Protein AF-A0A1G6EM23-F1 (afdb_monomer_lite)

Organism: NCBI:txid617002

Foldseek 3Di:
DDPPDDPVRVVVVVVVVVVVVVCVVVVVCLVPVLVLVPQPDDDPVSNVVSVVSSVVVVVVVVVVVVVVVVVVVVVVCVVVVVVPPDPDPPDD

Sequence (92 aa):
PKKSDSPYQRRIARERFRRRAGIEPIIGHLKQDHRLSRNYLKGVLGDAINLFMAAAAFNFRKWIRKFEHFFALFTLWLFFGTTTRQPSMMIL

Structure (mmCIF, N/CA/C/O backbone):
data_AF-A0A1G6EM23-F1
#
_entry.id   AF-A0A1G6EM23-F1
#
loop_
_atom_site.group_PDB
_atom_site.id
_atom_site.type_symbol
_atom_site.label_atom_id
_atom_site.label_alt_id
_atom_site.label_comp_id
_atom_site.label_asym_id
_atom_site.label_entity_id
_atom_site.label_seq_id
_atom_site.pdbx_PDB_ins_code
_atom_site.Cartn_x
_atom_site.Cartn_y
_atom_site.Cartn_z
_atom_site.occupancy
_atom_site.B_iso_or_equiv
_atom_site.auth_seq_id
_at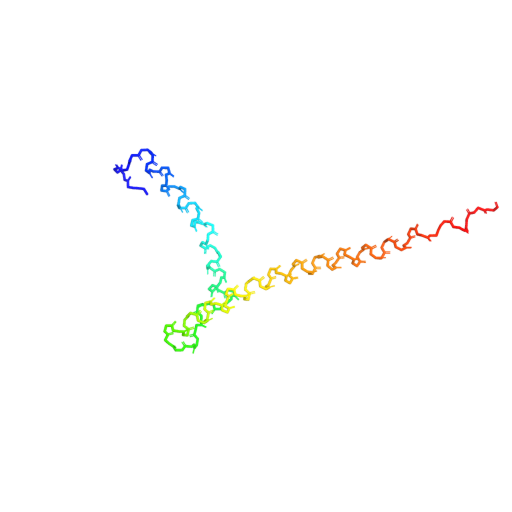om_site.auth_comp_id
_atom_site.auth_asym_id
_atom_site.auth_atom_id
_atom_site.pdbx_PDB_model_num
ATOM 1 N N . PRO A 1 1 ? -16.188 19.261 -1.693 1.00 82.12 1 PRO A N 1
ATOM 2 C CA . PRO A 1 1 ? -16.393 20.727 -1.660 1.00 82.12 1 PRO A CA 1
ATOM 3 C C . PRO A 1 1 ? -17.883 21.016 -1.517 1.00 82.12 1 PRO A C 1
ATOM 5 O O . PRO A 1 1 ? -18.677 20.478 -2.286 1.00 82.12 1 PRO A O 1
ATOM 8 N N . LYS A 1 2 ? -18.264 21.786 -0.503 1.00 88.44 2 LYS A N 1
ATOM 9 C CA . LYS A 1 2 ? -19.656 22.186 -0.317 1.00 88.44 2 LYS A CA 1
ATOM 10 C C . LYS A 1 2 ? -20.024 23.217 -1.381 1.00 88.44 2 LYS A C 1
ATOM 12 O O . LYS A 1 2 ? -19.171 23.951 -1.882 1.00 88.44 2 LYS A O 1
ATOM 17 N N . LYS A 1 3 ? -21.312 23.288 -1.721 1.00 85.88 3 LYS A N 1
ATOM 18 C CA . LYS A 1 3 ? -21.819 24.290 -2.672 1.00 85.88 3 LYS A CA 1
ATOM 19 C C . LYS A 1 3 ? -21.582 25.725 -2.171 1.00 85.88 3 LYS A C 1
ATOM 21 O O . LYS A 1 3 ? -21.402 26.614 -2.990 1.00 85.88 3 LYS A O 1
ATOM 26 N N . SER A 1 4 ? -21.476 25.932 -0.859 1.00 93.31 4 SER A N 1
ATOM 27 C CA . SER A 1 4 ? -21.173 27.222 -0.226 1.00 93.31 4 SER A CA 1
ATOM 28 C C . SER A 1 4 ? -19.680 27.588 -0.169 1.00 93.31 4 SER A C 1
ATOM 30 O O . SER A 1 4 ? -19.360 28.700 0.233 1.00 93.31 4 SER A O 1
ATOM 32 N N . ASP A 1 5 ? -18.758 26.685 -0.528 1.00 93.00 5 ASP A N 1
ATOM 33 C CA . ASP A 1 5 ? -17.314 26.942 -0.396 1.00 93.00 5 ASP A CA 1
ATOM 34 C C . ASP A 1 5 ? -16.839 28.009 -1.395 1.00 93.00 5 ASP A C 1
ATOM 36 O O . ASP A 1 5 ? -17.225 27.973 -2.572 1.00 93.00 5 ASP A O 1
ATOM 40 N N . SER A 1 6 ? -15.916 28.878 -0.968 1.00 95.69 6 SER A N 1
ATOM 41 C CA . SER A 1 6 ? -15.256 29.843 -1.854 1.00 95.69 6 SER A CA 1
ATOM 42 C C . SER A 1 6 ? -14.424 29.139 -2.942 1.00 95.69 6 SER A C 1
ATOM 44 O O . SER A 1 6 ? -13.986 27.994 -2.754 1.00 95.69 6 SER A O 1
ATOM 46 N N . PRO A 1 7 ? -14.132 29.791 -4.086 1.00 95.06 7 PRO A N 1
ATOM 47 C CA . PRO A 1 7 ? -13.315 29.193 -5.148 1.00 95.06 7 PRO A CA 1
ATOM 48 C C . PRO A 1 7 ? -11.960 28.663 -4.652 1.00 95.06 7 PRO A C 1
ATOM 50 O O . PRO A 1 7 ? -11.523 27.580 -5.057 1.00 95.06 7 PRO A O 1
ATOM 53 N N . TYR A 1 8 ? -11.331 29.385 -3.719 1.00 95.12 8 TYR A N 1
ATOM 54 C CA . TYR A 1 8 ? -10.085 28.977 -3.074 1.00 95.12 8 TYR A CA 1
ATOM 55 C C . TYR A 1 8 ? -10.258 27.698 -2.239 1.00 95.1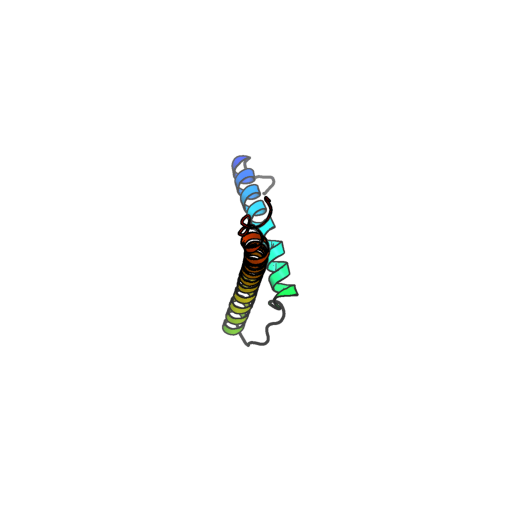2 8 TYR A C 1
ATOM 57 O O . TYR A 1 8 ? -9.539 26.719 -2.453 1.00 95.12 8 TYR A O 1
ATOM 65 N N . GLN A 1 9 ? -11.262 27.647 -1.358 1.00 96.50 9 GLN A N 1
ATOM 66 C CA . GLN A 1 9 ? -11.556 26.467 -0.532 1.00 96.50 9 GLN A CA 1
ATOM 67 C C . GLN A 1 9 ? -11.851 25.228 -1.390 1.00 96.50 9 GLN A C 1
ATOM 69 O O . GLN A 1 9 ? -11.358 24.131 -1.102 1.00 96.50 9 GLN A O 1
ATOM 74 N N . ARG A 1 10 ? -12.577 25.400 -2.504 1.00 95.06 10 ARG A N 1
ATOM 75 C CA . ARG A 1 10 ? -12.843 24.322 -3.470 1.00 95.06 10 ARG A CA 1
ATOM 76 C C . ARG A 1 10 ? -11.564 23.797 -4.114 1.00 95.06 10 ARG A C 1
ATOM 78 O O . ARG A 1 10 ? -11.447 22.587 -4.308 1.00 95.06 10 ARG A O 1
ATOM 85 N N . ARG A 1 11 ? -10.599 24.669 -4.434 1.00 95.50 11 ARG A N 1
ATOM 86 C CA . ARG A 1 11 ? -9.293 24.261 -4.981 1.00 95.50 11 ARG A CA 1
ATOM 87 C C . ARG A 1 11 ? -8.528 23.386 -3.988 1.00 95.50 11 ARG A C 1
ATOM 89 O O . ARG A 1 11 ? -8.132 22.285 -4.360 1.00 95.50 11 ARG A O 1
ATOM 96 N N . ILE A 1 12 ? -8.437 23.810 -2.727 1.00 96.06 12 ILE A N 1
ATOM 97 C CA . ILE A 1 12 ? -7.782 23.038 -1.658 1.00 96.06 12 ILE A CA 1
ATOM 98 C C . ILE A 1 12 ? -8.497 21.699 -1.411 1.00 96.06 12 ILE A C 1
ATOM 100 O O . ILE A 1 12 ? -7.860 20.669 -1.191 1.00 96.06 12 ILE A O 1
ATOM 104 N N . ALA A 1 13 ? -9.832 21.670 -1.459 1.00 95.69 13 ALA A N 1
ATOM 105 C CA . ALA A 1 13 ? -10.591 20.426 -1.333 1.00 95.69 13 ALA A CA 1
ATOM 106 C C . ALA A 1 13 ? -10.312 19.460 -2.497 1.00 95.69 13 ALA A C 1
ATOM 108 O O . ALA A 1 13 ? -10.052 18.282 -2.262 1.00 95.69 13 ALA A O 1
ATOM 109 N N . ARG A 1 14 ? -10.317 19.952 -3.744 1.00 94.56 14 ARG A N 1
ATOM 110 C CA . ARG A 1 14 ? -9.998 19.139 -4.931 1.00 94.56 14 ARG A CA 1
ATOM 111 C C . ARG A 1 14 ? -8.601 18.537 -4.855 1.00 94.56 14 ARG A C 1
ATOM 113 O O . ARG A 1 14 ? -8.435 17.363 -5.168 1.00 94.56 14 ARG A O 1
ATOM 120 N N . GLU A 1 15 ? -7.619 19.314 -4.411 1.00 95.56 15 GLU A N 1
ATOM 121 C CA . GLU A 1 15 ? -6.254 18.825 -4.235 1.00 95.56 15 GLU A CA 1
ATOM 122 C C . GLU A 1 15 ? -6.186 17.690 -3.203 1.00 95.56 15 GLU A C 1
ATOM 124 O O . GLU A 1 15 ? -5.612 16.635 -3.478 1.00 95.56 15 GLU A O 1
ATOM 129 N N . ARG A 1 16 ? -6.854 17.848 -2.052 1.00 94.88 16 ARG A N 1
ATOM 130 C CA . ARG A 1 16 ? -6.948 16.794 -1.030 1.00 94.88 16 ARG A CA 1
ATOM 131 C C . ARG A 1 16 ? -7.613 15.521 -1.557 1.00 94.88 16 ARG A C 1
ATOM 133 O O . ARG A 1 16 ? -7.105 14.430 -1.301 1.00 94.88 16 ARG A O 1
ATOM 140 N N . PHE A 1 17 ? -8.706 15.638 -2.312 1.00 95.38 17 PHE A N 1
ATOM 141 C CA . PHE A 1 17 ? -9.363 14.470 -2.908 1.00 95.38 17 PHE A CA 1
ATOM 142 C C . PHE A 1 17 ? -8.488 13.776 -3.944 1.00 95.38 17 PHE A C 1
ATOM 144 O O . PHE A 1 17 ? -8.430 12.553 -3.946 1.00 95.38 17 PHE A O 1
ATOM 151 N N . ARG A 1 18 ? -7.751 14.529 -4.768 1.00 95.31 18 ARG A N 1
ATOM 152 C CA . ARG A 1 18 ? -6.824 13.949 -5.747 1.00 95.31 18 ARG A CA 1
ATOM 153 C C . ARG A 1 18 ? -5.712 13.147 -5.071 1.00 95.31 18 ARG A C 1
ATOM 155 O O . ARG A 1 18 ? -5.413 12.045 -5.514 1.00 95.31 18 ARG A O 1
ATOM 162 N N . ARG A 1 19 ? -5.148 13.662 -3.971 1.00 94.69 19 ARG A N 1
ATOM 163 C CA . ARG A 1 19 ? -4.154 12.927 -3.170 1.00 94.69 19 ARG A CA 1
ATOM 164 C C . ARG A 1 19 ? -4.737 11.626 -2.607 1.00 94.69 19 ARG A C 1
ATOM 166 O O . ARG A 1 19 ? -4.094 10.590 -2.706 1.00 94.69 19 ARG A O 1
ATOM 173 N N . ARG A 1 20 ? -5.965 11.656 -2.071 1.00 94.50 20 ARG A N 1
ATOM 174 C CA . ARG A 1 20 ? -6.643 10.451 -1.553 1.00 94.50 20 ARG A CA 1
ATOM 175 C C . ARG A 1 20 ? -6.992 9.443 -2.644 1.00 94.50 20 ARG A C 1
ATOM 177 O O . ARG A 1 20 ? -6.785 8.255 -2.438 1.00 94.50 20 ARG A O 1
ATOM 184 N N . ALA A 1 21 ? -7.443 9.907 -3.807 1.00 95.81 21 ALA A N 1
ATOM 185 C CA . ALA A 1 21 ? -7.804 9.045 -4.929 1.00 95.81 21 ALA A CA 1
ATOM 186 C C . ALA A 1 21 ? -6.637 8.160 -5.404 1.00 95.81 21 ALA A C 1
ATOM 188 O O . ALA A 1 21 ? -6.876 7.056 -5.873 1.00 95.81 21 ALA A O 1
ATOM 189 N N . GLY A 1 22 ? -5.384 8.603 -5.242 1.00 93.50 22 GLY A N 1
ATOM 190 C CA . GLY A 1 22 ? -4.207 7.768 -5.518 1.00 93.50 22 GLY A CA 1
ATOM 191 C C . GLY A 1 22 ? -3.904 6.712 -4.444 1.00 93.50 22 GLY A C 1
ATOM 192 O O . GLY A 1 22 ? -3.207 5.741 -4.725 1.00 93.50 22 GLY A O 1
ATOM 193 N N . ILE A 1 23 ? -4.418 6.878 -3.222 1.00 94.00 23 ILE A N 1
ATOM 194 C CA . ILE A 1 23 ? -4.173 5.983 -2.079 1.00 94.00 23 ILE A CA 1
ATOM 195 C C . ILE A 1 23 ? -5.221 4.863 -2.019 1.00 94.00 23 ILE A C 1
ATOM 197 O O . ILE A 1 23 ? -4.874 3.731 -1.685 1.00 94.00 23 ILE A O 1
ATOM 201 N N . GLU A 1 24 ? -6.478 5.147 -2.375 1.00 95.25 24 GLU A N 1
ATOM 202 C CA . GLU A 1 24 ? -7.579 4.165 -2.346 1.00 95.25 24 GLU A CA 1
ATOM 203 C C . GLU A 1 24 ? -7.252 2.852 -3.093 1.00 95.25 24 GLU A C 1
ATOM 205 O O . GLU A 1 24 ? -7.459 1.783 -2.513 1.00 95.25 24 GLU A O 1
ATOM 210 N N . PRO A 1 25 ? -6.654 2.865 -4.306 1.00 94.81 25 PRO A N 1
ATOM 211 C CA . PRO A 1 25 ? -6.282 1.630 -4.998 1.00 94.81 25 PRO A CA 1
ATOM 212 C C . PRO A 1 25 ? -5.230 0.815 -4.238 1.00 94.81 25 PRO A C 1
ATOM 214 O O . PRO A 1 25 ? -5.298 -0.411 -4.206 1.00 94.81 25 PRO A O 1
ATOM 217 N N . ILE A 1 26 ? -4.274 1.482 -3.580 1.00 94.00 26 ILE A N 1
ATOM 218 C CA . ILE A 1 26 ? -3.237 0.812 -2.783 1.00 94.00 26 ILE A CA 1
ATOM 219 C C . ILE A 1 26 ? -3.871 0.139 -1.564 1.00 94.00 26 ILE A C 1
ATOM 221 O O . ILE A 1 26 ? -3.538 -1.002 -1.255 1.00 94.00 26 ILE A O 1
ATOM 225 N N . ILE A 1 27 ? -4.813 0.811 -0.894 1.00 94.31 27 ILE A N 1
ATOM 226 C CA . ILE A 1 27 ? -5.570 0.219 0.217 1.00 94.31 27 ILE A CA 1
ATOM 227 C C . ILE A 1 27 ? -6.390 -0.983 -0.274 1.00 94.31 27 ILE A C 1
ATOM 229 O O . ILE A 1 27 ? -6.433 -2.005 0.411 1.00 94.31 27 ILE A O 1
ATOM 233 N N . GLY A 1 28 ? -7.001 -0.890 -1.459 1.00 95.25 28 GLY A N 1
ATOM 234 C CA . GLY A 1 28 ? -7.699 -2.003 -2.109 1.00 95.25 28 GLY A CA 1
ATOM 235 C C . GLY A 1 28 ? -6.793 -3.220 -2.313 1.00 95.25 28 GLY A C 1
ATOM 236 O O . GLY A 1 28 ? -7.108 -4.305 -1.819 1.00 95.25 28 GLY A O 1
ATOM 237 N N . HIS A 1 29 ? -5.626 -3.020 -2.930 1.00 93.75 29 HIS A N 1
ATOM 238 C CA . HIS A 1 29 ? -4.616 -4.069 -3.106 1.00 93.75 29 HIS A CA 1
ATOM 239 C C . HIS A 1 29 ? -4.118 -4.637 -1.775 1.00 93.75 29 HIS A C 1
ATOM 241 O O . HIS A 1 29 ? -3.988 -5.848 -1.629 1.00 93.75 29 HIS A O 1
ATOM 247 N N . LEU A 1 30 ? -3.885 -3.802 -0.759 1.00 94.62 30 LEU A N 1
ATOM 248 C CA . LEU A 1 30 ? -3.491 -4.293 0.563 1.00 94.62 30 LEU A CA 1
ATOM 249 C C . LEU A 1 30 ? -4.568 -5.203 1.175 1.00 94.62 30 LEU A C 1
ATOM 251 O O . LEU A 1 30 ? -4.251 -6.260 1.725 1.00 94.62 30 LEU A O 1
ATOM 255 N N . LYS A 1 31 ? -5.846 -4.825 1.050 1.00 94.25 31 LYS A N 1
ATOM 256 C CA . LYS A 1 31 ? -6.991 -5.607 1.544 1.00 94.25 31 LYS A CA 1
ATOM 257 C C . LYS A 1 31 ? -7.159 -6.944 0.830 1.00 94.25 31 LYS A C 1
ATOM 259 O O . LYS A 1 31 ? -7.428 -7.933 1.516 1.00 94.25 31 LYS A O 1
ATOM 264 N N . GLN A 1 32 ? -7.029 -6.969 -0.494 1.00 93.06 32 GLN A N 1
ATOM 265 C CA . GLN A 1 32 ? -7.281 -8.154 -1.320 1.00 93.06 32 GLN A CA 1
ATOM 266 C C . GLN A 1 32 ? -6.030 -9.030 -1.481 1.00 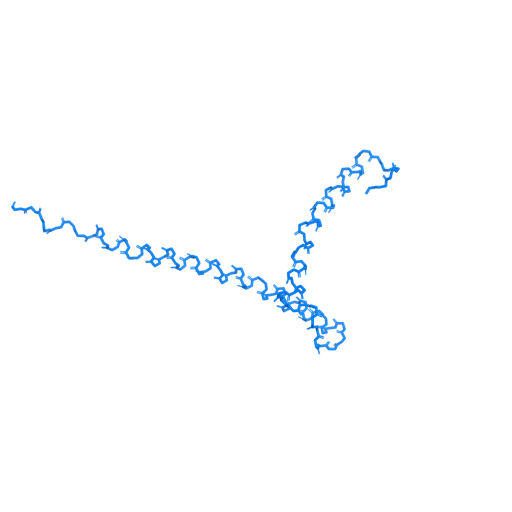93.06 32 GLN A C 1
ATOM 268 O O . GLN A 1 32 ? -6.053 -10.199 -1.101 1.00 93.06 32 GLN A O 1
ATOM 273 N N . ASP A 1 33 ? -4.923 -8.453 -1.951 1.00 92.00 33 ASP A N 1
ATOM 274 C CA . ASP A 1 33 ? -3.717 -9.187 -2.359 1.00 92.00 33 ASP A CA 1
ATOM 275 C C . ASP A 1 33 ? -2.779 -9.474 -1.181 1.00 92.00 33 ASP A C 1
ATOM 277 O O . ASP A 1 33 ? -2.121 -10.512 -1.133 1.00 92.00 33 ASP A O 1
ATOM 281 N N . HIS A 1 34 ? -2.739 -8.573 -0.195 1.00 92.31 34 HIS A N 1
ATOM 282 C CA . HIS A 1 34 ? -1.894 -8.711 0.998 1.00 92.31 34 HIS A CA 1
ATOM 283 C C . HIS A 1 34 ? -2.676 -9.111 2.252 1.00 92.31 34 HIS A C 1
ATOM 285 O O . HIS A 1 34 ? -2.173 -8.976 3.365 1.00 92.31 34 HIS A O 1
ATOM 291 N N . ARG A 1 35 ? -3.894 -9.645 2.073 1.00 90.00 35 ARG A N 1
ATOM 292 C CA . ARG A 1 35 ? -4.729 -10.254 3.126 1.00 90.00 35 ARG A CA 1
ATOM 293 C C . ARG A 1 35 ? -5.017 -9.338 4.322 1.00 90.00 35 ARG A C 1
ATOM 295 O O . ARG A 1 35 ? -5.438 -9.828 5.367 1.00 90.00 35 ARG A O 1
ATOM 302 N N . LEU A 1 36 ? -4.893 -8.017 4.171 1.00 93.38 36 LEU A N 1
ATOM 303 C CA . LEU A 1 36 ? -5.201 -7.070 5.248 1.00 93.38 36 LEU A CA 1
ATOM 304 C C . LEU A 1 36 ? -6.665 -7.187 5.719 1.00 93.38 36 LEU A C 1
ATOM 306 O O . LEU A 1 36 ? -6.960 -6.917 6.877 1.00 93.38 36 LEU A O 1
ATOM 310 N N . SER A 1 37 ? -7.577 -7.637 4.849 1.00 90.81 37 SER A N 1
ATOM 311 C CA . SER A 1 37 ? -8.987 -7.896 5.187 1.00 90.81 37 SER A CA 1
ATOM 312 C C . SER A 1 37 ? -9.227 -9.138 6.058 1.00 90.81 37 SER A C 1
ATOM 314 O O . SER A 1 37 ? -10.322 -9.298 6.589 1.00 90.81 37 SER A O 1
ATOM 316 N N . ARG A 1 38 ? -8.237 -10.027 6.204 1.00 89.25 38 ARG A N 1
ATOM 317 C CA . ARG A 1 38 ? -8.350 -11.296 6.934 1.00 89.25 38 ARG A CA 1
ATOM 318 C C . ARG A 1 38 ? -7.411 -11.277 8.137 1.00 89.25 38 ARG A C 1
ATOM 320 O O . ARG A 1 38 ? -6.342 -11.883 8.096 1.00 89.25 38 ARG A O 1
ATOM 327 N N . ASN A 1 39 ? -7.799 -10.553 9.186 1.00 90.81 39 ASN A N 1
ATOM 328 C CA . ASN A 1 39 ? -7.051 -10.547 10.438 1.00 90.81 39 ASN A CA 1
ATOM 329 C C . ASN A 1 39 ? -7.475 -11.718 11.339 1.00 90.81 39 ASN A C 1
ATOM 331 O O . ASN A 1 39 ? -8.648 -11.848 11.679 1.00 90.81 39 ASN A O 1
ATOM 335 N N . TYR A 1 40 ? -6.511 -12.550 11.734 1.00 91.44 40 TYR A N 1
ATOM 336 C CA . TYR A 1 40 ? -6.708 -13.662 12.673 1.00 91.44 40 TYR A CA 1
ATOM 337 C C . TYR A 1 40 ? -6.193 -13.345 14.088 1.00 91.44 40 TYR A C 1
ATOM 339 O O . TYR A 1 40 ? -6.348 -14.154 15.002 1.00 91.44 40 TYR A O 1
ATOM 347 N N . LEU A 1 41 ? -5.558 -12.184 14.274 1.00 92.69 41 LEU A N 1
ATOM 348 C CA . LEU A 1 41 ? -5.051 -11.709 15.557 1.00 92.69 41 LEU A CA 1
ATOM 349 C C . LEU A 1 41 ? -6.168 -11.010 16.339 1.00 92.69 41 LEU A C 1
ATOM 351 O O . LEU A 1 41 ? -7.042 -10.366 15.762 1.00 92.69 41 LEU A O 1
ATOM 355 N N . LYS A 1 42 ? -6.142 -11.129 17.669 1.00 93.81 42 LYS A N 1
ATOM 356 C CA . LYS A 1 42 ? -7.178 -10.560 18.539 1.00 93.81 42 LYS A CA 1
ATOM 357 C C . LYS A 1 42 ? -6.869 -9.113 18.928 1.00 93.81 42 LYS A C 1
ATOM 359 O O . LYS A 1 42 ? -5.749 -8.790 19.322 1.00 93.81 42 LYS A O 1
ATOM 364 N N . GLY A 1 43 ? -7.913 -8.286 18.915 1.00 95.62 43 GLY A N 1
ATOM 365 C CA . GLY A 1 43 ? -7.902 -6.920 19.437 1.00 95.62 43 GLY A CA 1
ATOM 366 C C . GLY A 1 43 ? -7.138 -5.909 18.578 1.00 95.62 43 GLY A C 1
ATOM 367 O O . GLY A 1 43 ? -6.512 -6.248 17.577 1.00 95.62 43 GLY A O 1
ATOM 368 N N . VAL A 1 44 ? -7.154 -4.652 19.031 1.00 95.56 44 VAL A N 1
ATOM 369 C CA . VAL A 1 44 ? -6.580 -3.492 18.319 1.00 95.56 44 VAL A CA 1
ATOM 370 C C . VAL A 1 44 ? -5.081 -3.654 18.050 1.00 95.56 44 VAL A C 1
ATOM 372 O O . VAL A 1 44 ? -4.588 -3.263 16.993 1.00 95.56 44 VAL A O 1
ATOM 375 N N . LEU A 1 45 ? -4.346 -4.266 18.984 1.00 96.12 45 LEU A N 1
ATOM 376 C CA . LEU A 1 45 ? -2.928 -4.566 18.788 1.00 96.12 45 LEU A CA 1
ATOM 377 C C . LEU A 1 45 ? -2.725 -5.558 17.633 1.00 96.12 45 LEU A C 1
ATOM 379 O O . LEU A 1 45 ? -1.840 -5.365 16.802 1.00 96.12 45 LEU A O 1
ATOM 383 N N . GLY A 1 46 ? -3.570 -6.588 17.552 1.00 95.56 46 GLY A N 1
ATOM 384 C CA . GLY A 1 46 ? -3.564 -7.546 16.453 1.00 95.56 46 GLY A CA 1
ATOM 385 C C . GLY A 1 46 ? -3.872 -6.894 15.106 1.00 95.56 46 GLY A C 1
ATOM 386 O O . GLY A 1 46 ? -3.184 -7.170 14.125 1.00 95.56 46 GLY A O 1
ATOM 387 N N . ASP A 1 47 ? -4.857 -5.993 15.060 1.00 94.44 47 ASP A N 1
ATOM 388 C CA . ASP A 1 47 ? -5.179 -5.206 13.859 1.00 94.44 47 ASP A CA 1
ATOM 389 C C . ASP A 1 47 ? -3.984 -4.375 13.383 1.00 94.44 47 ASP A C 1
ATOM 391 O O . ASP A 1 47 ? -3.655 -4.381 12.193 1.00 94.44 47 ASP A O 1
ATOM 395 N N . ALA A 1 48 ? -3.290 -3.710 14.312 1.00 95.56 48 ALA A N 1
ATOM 396 C CA . ALA A 1 48 ? -2.098 -2.932 14.001 1.00 95.56 48 ALA A CA 1
ATOM 397 C C . ALA A 1 48 ? -0.965 -3.816 13.454 1.00 95.56 48 ALA A C 1
ATOM 399 O O . ALA A 1 48 ? -0.368 -3.485 12.429 1.00 95.56 48 ALA A O 1
ATOM 400 N N . ILE A 1 49 ? -0.697 -4.966 14.083 1.00 96.06 49 ILE A N 1
ATOM 401 C CA . ILE A 1 49 ? 0.332 -5.909 13.621 1.00 96.06 49 ILE A CA 1
ATOM 402 C C . ILE A 1 49 ? 0.006 -6.422 12.214 1.00 96.06 49 ILE A C 1
ATOM 404 O O . ILE A 1 49 ? 0.872 -6.394 11.338 1.00 96.06 49 ILE A O 1
ATOM 408 N N . ASN A 1 50 ? -1.239 -6.839 11.960 1.00 95.69 50 ASN A N 1
ATOM 409 C CA . ASN A 1 50 ? -1.656 -7.310 10.638 1.00 95.69 50 ASN A CA 1
ATOM 410 C C . ASN A 1 50 ? -1.497 -6.214 9.569 1.00 95.69 50 ASN A C 1
ATOM 412 O O . ASN A 1 50 ? -1.012 -6.483 8.469 1.00 95.69 50 ASN A O 1
ATOM 416 N N . LEU A 1 51 ? -1.828 -4.962 9.911 1.00 95.12 51 LEU A N 1
ATOM 417 C CA . LEU A 1 51 ? -1.611 -3.802 9.046 1.00 95.12 51 LEU A CA 1
ATOM 418 C C . LEU A 1 51 ? -0.135 -3.593 8.701 1.00 95.12 51 LEU A C 1
ATOM 420 O O . LEU A 1 51 ? 0.197 -3.458 7.520 1.00 95.12 51 LEU A O 1
ATOM 424 N N . PHE A 1 52 ? 0.750 -3.590 9.700 1.00 95.62 52 PHE A N 1
ATOM 425 C CA . PHE A 1 52 ? 2.183 -3.410 9.471 1.00 95.62 52 PHE A CA 1
ATOM 426 C C . PHE A 1 52 ? 2.774 -4.539 8.627 1.00 95.62 52 PHE A C 1
ATOM 428 O O . PHE A 1 52 ? 3.529 -4.267 7.694 1.00 95.62 52 PHE A O 1
ATOM 435 N N . MET A 1 53 ? 2.386 -5.790 8.885 1.00 95.69 53 MET A N 1
ATOM 436 C CA . MET A 1 53 ? 2.866 -6.944 8.121 1.00 95.69 53 MET A CA 1
ATOM 437 C C . MET A 1 53 ? 2.382 -6.919 6.667 1.00 95.69 53 MET A C 1
ATOM 439 O O . MET A 1 53 ? 3.182 -7.134 5.754 1.00 95.69 53 MET A O 1
ATOM 443 N N . ALA A 1 54 ? 1.108 -6.595 6.420 1.00 95.69 54 ALA A N 1
ATOM 444 C CA . ALA A 1 54 ? 0.580 -6.448 5.063 1.00 95.69 54 ALA A CA 1
ATOM 445 C C . ALA A 1 54 ? 1.291 -5.316 4.298 1.00 95.69 54 ALA A C 1
ATOM 447 O O . ALA A 1 54 ? 1.677 -5.485 3.138 1.00 95.69 54 ALA A O 1
ATOM 448 N N . ALA A 1 55 ? 1.527 -4.177 4.960 1.00 95.25 55 ALA A N 1
ATOM 449 C CA . ALA A 1 55 ? 2.276 -3.063 4.386 1.00 95.25 55 ALA A CA 1
ATOM 450 C C . ALA A 1 55 ? 3.744 -3.432 4.102 1.00 95.25 55 ALA A C 1
ATOM 452 O O . ALA A 1 55 ? 4.273 -3.081 3.044 1.00 95.25 55 ALA A O 1
ATOM 453 N N . ALA A 1 56 ? 4.406 -4.163 5.002 1.00 96.00 56 ALA A N 1
ATOM 454 C CA . ALA A 1 56 ? 5.769 -4.648 4.799 1.00 96.00 56 ALA A CA 1
ATOM 455 C C . ALA A 1 56 ? 5.842 -5.597 3.593 1.00 96.00 56 ALA A C 1
ATOM 457 O O . ALA A 1 56 ? 6.656 -5.384 2.696 1.00 96.00 56 ALA A O 1
ATOM 458 N N . ALA A 1 57 ? 4.929 -6.569 3.502 1.00 95.50 57 ALA A N 1
ATOM 459 C CA . ALA A 1 57 ? 4.850 -7.502 2.379 1.00 95.50 57 ALA A CA 1
ATOM 460 C C . ALA A 1 57 ? 4.662 -6.785 1.028 1.00 95.50 57 ALA A C 1
ATOM 462 O O . ALA A 1 57 ? 5.311 -7.135 0.039 1.00 95.50 57 ALA A O 1
ATOM 463 N N . PHE A 1 58 ? 3.823 -5.746 0.981 1.00 95.00 58 PHE A N 1
ATOM 464 C CA . PHE A 1 58 ? 3.644 -4.914 -0.213 1.00 95.00 58 PHE A CA 1
ATOM 465 C C . PHE A 1 58 ? 4.933 -4.188 -0.624 1.00 95.00 58 PHE A C 1
ATOM 467 O O . PHE A 1 58 ? 5.280 -4.155 -1.809 1.00 95.00 58 PHE A O 1
ATOM 474 N N . ASN A 1 59 ? 5.679 -3.639 0.340 1.00 94.56 59 ASN A N 1
ATOM 475 C CA . ASN A 1 59 ? 6.957 -2.979 0.067 1.00 94.56 59 ASN A CA 1
ATOM 476 C C . ASN A 1 59 ? 8.036 -3.974 -0.380 1.00 94.56 59 ASN A C 1
ATOM 478 O O . ASN A 1 59 ? 8.697 -3.735 -1.393 1.00 94.56 59 ASN A O 1
ATOM 482 N N . PHE A 1 60 ? 8.161 -5.121 0.290 1.00 96.12 60 PHE A N 1
ATOM 483 C CA . PHE A 1 60 ? 9.109 -6.164 -0.099 1.00 96.12 60 PHE A CA 1
ATOM 484 C C . PHE A 1 60 ? 8.828 -6.698 -1.500 1.00 96.12 60 PHE A C 1
ATOM 486 O O . PHE A 1 60 ? 9.762 -6.854 -2.284 1.00 96.12 60 PHE A O 1
ATOM 493 N N . ARG A 1 61 ? 7.557 -6.872 -1.891 1.00 94.94 61 ARG A N 1
ATOM 494 C CA . ARG A 1 61 ? 7.227 -7.297 -3.259 1.00 94.94 61 ARG A CA 1
ATOM 495 C C . ARG A 1 61 ? 7.717 -6.301 -4.313 1.00 94.94 61 ARG A C 1
ATOM 497 O O . ARG A 1 61 ? 8.162 -6.719 -5.380 1.00 94.94 61 ARG A O 1
ATOM 504 N N . LYS A 1 62 ? 7.672 -4.994 -4.031 1.00 93.94 62 LYS A N 1
ATOM 505 C CA . LYS A 1 62 ? 8.234 -3.968 -4.929 1.00 93.94 62 LYS A CA 1
ATOM 506 C C . LYS A 1 62 ? 9.753 -4.058 -5.017 1.00 93.94 62 LYS A C 1
ATOM 508 O O . LYS A 1 62 ? 10.299 -3.890 -6.103 1.00 93.94 62 LYS A O 1
ATOM 513 N N . TRP A 1 63 ? 10.427 -4.291 -3.895 1.00 96.75 63 TRP A N 1
ATOM 514 C CA . TRP A 1 63 ? 11.884 -4.410 -3.862 1.00 96.75 63 TRP A CA 1
ATOM 515 C C . TRP A 1 63 ? 12.362 -5.654 -4.600 1.00 96.75 63 TRP A C 1
ATOM 517 O O . TRP A 1 63 ? 13.243 -5.534 -5.443 1.00 96.75 63 TRP A O 1
ATOM 527 N N . ILE A 1 64 ? 11.715 -6.800 -4.378 1.00 96.88 64 ILE A N 1
ATOM 528 C CA . ILE A 1 64 ? 12.004 -8.046 -5.097 1.00 96.88 64 ILE A CA 1
ATOM 529 C C . ILE A 1 64 ? 11.849 -7.834 -6.604 1.00 96.88 64 ILE A C 1
ATOM 531 O O . ILE A 1 64 ? 12.779 -8.112 -7.346 1.00 96.88 64 ILE A O 1
ATOM 535 N N . ARG A 1 65 ? 10.748 -7.222 -7.063 1.00 95.94 65 ARG A N 1
ATOM 536 C CA . ARG A 1 65 ? 10.558 -6.920 -8.494 1.00 95.94 65 ARG A CA 1
ATOM 537 C C . ARG A 1 65 ? 11.667 -6.038 -9.070 1.00 95.94 65 ARG A C 1
ATOM 539 O O . ARG A 1 65 ? 12.120 -6.278 -10.183 1.00 95.94 65 ARG A O 1
ATOM 546 N N . LYS A 1 66 ? 12.104 -5.007 -8.339 1.00 95.81 66 LYS A N 1
ATOM 547 C CA . LYS A 1 66 ? 13.221 -4.148 -8.774 1.00 95.81 66 LYS A CA 1
ATOM 548 C C . LYS A 1 66 ? 14.530 -4.927 -8.846 1.00 95.81 66 LYS A C 1
ATOM 550 O O . LYS A 1 66 ? 15.281 -4.757 -9.800 1.00 95.81 66 LYS A O 1
ATOM 555 N N . PHE A 1 67 ? 14.779 -5.773 -7.853 1.00 96.88 67 PHE A N 1
ATOM 556 C CA . PHE A 1 67 ? 15.954 -6.627 -7.805 1.00 96.88 67 PHE A CA 1
ATOM 557 C C . PHE A 1 67 ? 15.966 -7.635 -8.962 1.00 96.88 67 PHE A C 1
ATOM 559 O O . PHE A 1 67 ? 16.979 -7.755 -9.637 1.00 96.88 67 PHE A O 1
ATOM 566 N N . GLU A 1 68 ? 14.833 -8.273 -9.262 1.00 96.25 68 GLU A N 1
ATOM 567 C CA . GLU A 1 68 ? 14.667 -9.174 -10.412 1.00 96.25 68 GLU A CA 1
ATOM 568 C C . GLU A 1 68 ? 14.995 -8.470 -11.737 1.00 96.25 68 GLU A C 1
ATOM 570 O O . GLU A 1 68 ? 15.757 -9.001 -12.541 1.00 96.25 68 GLU A O 1
ATOM 575 N N . HIS A 1 69 ? 14.486 -7.250 -11.953 1.00 95.06 69 HIS A N 1
ATOM 576 C CA . HIS A 1 69 ? 14.790 -6.474 -13.164 1.00 95.06 69 HIS A CA 1
ATOM 577 C C . HIS A 1 69 ? 16.273 -6.108 -13.250 1.00 95.06 69 HIS A C 1
ATOM 579 O O . HIS A 1 69 ? 16.883 -6.240 -14.309 1.00 95.06 69 HIS A O 1
ATOM 585 N N . PHE A 1 70 ? 16.862 -5.660 -12.140 1.00 95.62 70 PHE A N 1
ATOM 586 C CA . PHE A 1 70 ? 18.286 -5.350 -12.086 1.00 95.62 70 PHE A CA 1
ATOM 587 C C . PHE A 1 70 ? 19.136 -6.586 -12.402 1.00 95.62 70 PHE A C 1
ATOM 589 O O . PHE A 1 70 ? 20.039 -6.512 -13.230 1.00 95.62 70 PHE A O 1
ATOM 596 N N . PHE A 1 71 ? 18.812 -7.731 -11.800 1.00 96.44 71 PHE A N 1
ATOM 597 C CA . PHE A 1 71 ? 19.520 -8.986 -12.023 1.00 96.44 71 PHE A CA 1
ATOM 598 C C . PHE A 1 71 ? 19.388 -9.477 -13.473 1.00 96.44 71 PHE A C 1
ATOM 600 O O . PHE A 1 71 ? 20.375 -9.904 -14.071 1.00 96.44 71 PHE A O 1
ATOM 607 N N . ALA A 1 72 ? 18.205 -9.355 -14.082 1.00 95.38 72 ALA A N 1
ATOM 608 C CA . ALA A 1 72 ? 17.994 -9.687 -15.492 1.00 95.38 72 ALA A CA 1
ATOM 609 C C . ALA A 1 72 ? 18.851 -8.814 -16.429 1.00 95.38 72 ALA A C 1
ATOM 611 O O . ALA A 1 72 ? 19.499 -9.325 -17.338 1.00 95.38 72 ALA A O 1
ATOM 612 N N . LEU A 1 73 ? 18.921 -7.503 -16.183 1.00 94.44 73 LEU A N 1
ATOM 613 C CA . LEU A 1 73 ? 19.774 -6.601 -16.965 1.00 94.44 73 LEU A CA 1
ATOM 614 C C . LEU A 1 73 ? 21.265 -6.869 -16.734 1.00 94.44 73 LEU A C 1
ATOM 616 O O . LEU A 1 73 ? 22.054 -6.826 -17.673 1.00 94.44 73 LEU A O 1
ATOM 620 N N . PHE A 1 74 ? 21.649 -7.170 -15.495 1.00 94.81 74 PHE A N 1
ATOM 621 C CA . PHE A 1 74 ? 23.025 -7.494 -15.140 1.00 94.81 74 PHE A CA 1
ATOM 622 C C . PHE A 1 74 ? 23.500 -8.784 -15.822 1.00 94.81 74 PHE A C 1
ATOM 624 O O . PHE A 1 74 ? 24.577 -8.812 -16.410 1.00 94.81 74 PHE A O 1
ATOM 631 N N . THR A 1 75 ? 22.682 -9.837 -15.804 1.00 94.62 75 THR A N 1
ATOM 632 C CA . THR A 1 75 ? 22.988 -11.107 -16.485 1.00 94.62 75 THR A CA 1
ATOM 633 C C . THR A 1 75 ? 23.048 -10.947 -18.003 1.00 94.62 75 THR A C 1
ATOM 635 O O . THR A 1 75 ? 23.978 -11.456 -18.628 1.00 94.62 75 THR A O 1
ATOM 638 N N . LEU A 1 76 ? 22.132 -10.171 -18.592 1.00 93.62 76 LEU A N 1
ATOM 639 C CA . LEU A 1 76 ? 22.173 -9.797 -20.007 1.00 93.62 76 LEU A CA 1
ATOM 640 C C . LEU A 1 76 ? 23.485 -9.079 -20.357 1.00 93.62 76 LEU A C 1
ATOM 642 O O . LEU A 1 76 ? 24.159 -9.432 -21.324 1.00 93.62 76 LEU A O 1
ATOM 646 N N . TRP A 1 77 ? 23.873 -8.096 -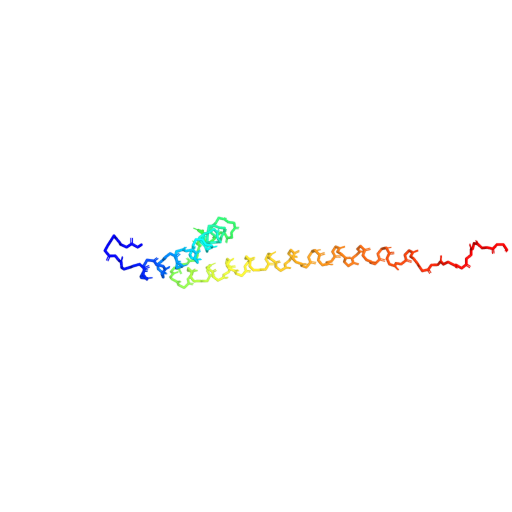19.543 1.00 93.06 77 TRP A N 1
ATOM 647 C CA . TRP A 1 77 ? 25.120 -7.360 -19.718 1.00 93.06 77 TRP A CA 1
ATOM 648 C C . TRP A 1 77 ? 26.351 -8.265 -19.609 1.00 93.06 77 TRP A C 1
ATOM 650 O O . TRP A 1 77 ? 27.254 -8.140 -20.429 1.00 93.06 77 TRP A O 1
ATOM 660 N N . LEU A 1 78 ? 26.386 -9.209 -18.663 1.00 92.50 78 LEU A N 1
ATOM 661 C CA . LEU A 1 78 ? 27.487 -10.174 -18.556 1.00 92.50 78 LEU A CA 1
ATOM 662 C C . LEU A 1 78 ? 27.600 -11.067 -19.800 1.00 92.50 78 LEU A C 1
ATOM 664 O O . LEU A 1 78 ? 28.704 -11.309 -20.292 1.00 92.50 78 LEU A O 1
ATOM 668 N N . PHE A 1 79 ? 26.470 -11.537 -20.327 1.00 91.69 79 PHE A N 1
ATOM 669 C CA . PHE A 1 79 ? 26.436 -12.419 -21.493 1.00 91.69 79 PHE A CA 1
ATOM 670 C C . PHE A 1 79 ? 26.894 -11.707 -22.779 1.00 91.69 79 PHE A C 1
ATOM 672 O O . PHE A 1 79 ? 27.732 -12.217 -23.522 1.00 91.69 79 PHE A O 1
ATOM 679 N N . PHE A 1 80 ? 26.409 -10.487 -23.024 1.00 87.94 80 PHE A N 1
ATOM 680 C CA . PHE A 1 80 ? 26.761 -9.722 -24.228 1.00 87.94 80 PHE A CA 1
ATOM 681 C C . PHE A 1 80 ? 28.066 -8.919 -24.099 1.00 87.94 80 PHE A C 1
ATOM 683 O O . PHE A 1 80 ? 28.759 -8.709 -25.092 1.00 87.94 80 PHE A O 1
ATOM 690 N N . GLY A 1 81 ? 28.446 -8.496 -22.892 1.00 70.94 81 GLY A N 1
ATOM 691 C CA . GLY A 1 81 ? 29.673 -7.735 -22.629 1.00 70.94 81 GLY A CA 1
ATOM 692 C C . GLY A 1 81 ? 30.960 -8.566 -22.681 1.00 70.94 81 GLY A C 1
ATOM 693 O O . GLY A 1 81 ? 32.045 -8.006 -22.822 1.00 70.94 81 GLY A O 1
ATOM 694 N N . THR A 1 82 ? 30.861 -9.895 -22.590 1.00 63.34 82 THR A N 1
ATOM 695 C CA . THR A 1 82 ? 31.996 -10.824 -22.757 1.00 63.34 82 THR A CA 1
ATOM 696 C C . THR A 1 82 ? 32.220 -11.227 -24.219 1.00 63.34 82 THR A C 1
ATOM 698 O O . THR A 1 82 ? 33.357 -11.465 -24.617 1.00 63.34 82 THR A O 1
ATOM 701 N N . THR A 1 83 ? 31.166 -11.214 -25.041 1.00 60.00 83 THR A N 1
ATOM 702 C CA . THR A 1 83 ? 31.206 -11.573 -26.472 1.00 60.00 83 THR A CA 1
ATOM 703 C C . THR A 1 83 ? 32.003 -10.570 -27.323 1.00 60.00 83 THR A C 1
ATOM 705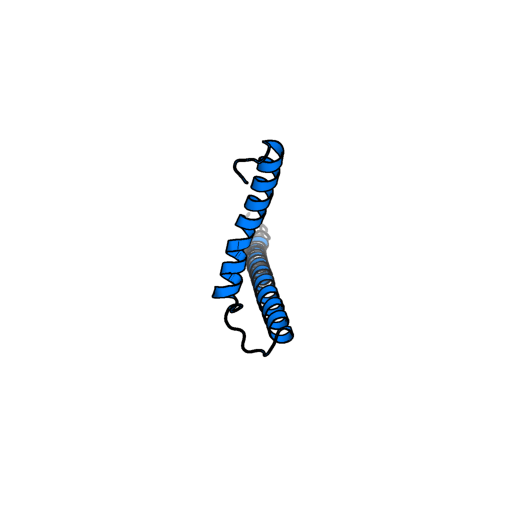 O O . THR A 1 83 ? 32.557 -10.933 -28.355 1.00 60.00 83 THR A O 1
ATOM 708 N N . THR A 1 84 ? 32.139 -9.313 -26.892 1.00 57.69 84 THR A N 1
ATOM 709 C CA . THR A 1 84 ? 32.840 -8.258 -27.651 1.00 57.69 84 THR A CA 1
ATOM 710 C C . THR A 1 84 ? 34.343 -8.143 -27.349 1.00 57.69 84 THR A C 1
ATOM 712 O O . THR A 1 84 ? 34.995 -7.222 -27.839 1.00 57.69 84 THR A O 1
ATOM 715 N N . ARG A 1 85 ? 34.931 -9.069 -26.571 1.00 56.97 85 ARG A N 1
ATOM 716 C CA . ARG A 1 85 ? 36.351 -9.037 -26.162 1.00 56.97 85 ARG A CA 1
ATOM 717 C C . ARG A 1 85 ? 37.247 -10.114 -26.792 1.00 56.97 85 ARG A C 1
ATOM 719 O O . ARG A 1 85 ? 38.164 -10.586 -26.133 1.00 56.97 85 ARG A O 1
ATOM 726 N N . GLN A 1 86 ? 37.059 -10.454 -28.068 1.00 59.12 86 GLN A N 1
ATOM 727 C CA . GLN A 1 86 ? 38.154 -10.989 -28.898 1.00 59.12 86 GLN A CA 1
ATOM 728 C C . GLN A 1 86 ? 38.021 -10.558 -30.368 1.00 59.12 86 GLN A C 1
ATOM 730 O O . GLN A 1 86 ? 37.283 -11.183 -31.125 1.00 59.12 86 GLN A O 1
ATOM 735 N N . PRO A 1 87 ? 38.786 -9.544 -30.809 1.00 56.97 87 PRO A N 1
ATOM 736 C CA . PRO A 1 87 ? 39.120 -9.343 -32.212 1.00 56.97 87 PRO A CA 1
ATOM 737 C C . PRO A 1 87 ? 40.624 -9.596 -32.433 1.00 56.97 87 PRO A C 1
ATOM 739 O O . PRO A 1 87 ? 41.343 -8.696 -32.852 1.00 56.97 87 PRO A O 1
ATOM 742 N N . SER A 1 88 ? 41.144 -10.785 -32.095 1.00 62.56 88 SER A N 1
ATOM 743 C CA . SER A 1 88 ? 42.590 -11.074 -32.221 1.00 62.56 88 SER A CA 1
ATOM 744 C C . SER A 1 88 ? 42.932 -12.344 -33.004 1.00 62.56 88 SER A C 1
ATOM 746 O O . SER A 1 88 ? 43.989 -12.923 -32.779 1.00 62.56 88 SER A O 1
ATOM 748 N N . MET A 1 89 ? 42.061 -12.796 -33.910 1.00 55.97 89 MET A N 1
ATOM 749 C CA . MET A 1 89 ? 42.390 -13.882 -34.845 1.00 55.97 89 MET A CA 1
ATOM 750 C C . MET A 1 89 ? 41.438 -13.882 -36.052 1.00 55.97 89 MET A C 1
ATOM 752 O O . MET A 1 89 ? 40.607 -14.770 -36.199 1.00 55.97 89 MET A O 1
ATOM 756 N N . MET A 1 90 ? 41.490 -12.848 -36.900 1.00 59.03 90 MET A N 1
ATOM 757 C CA . MET A 1 90 ? 40.827 -12.915 -38.215 1.00 59.03 90 MET A CA 1
ATOM 758 C C . MET A 1 90 ? 41.369 -11.912 -39.244 1.00 59.03 90 MET A C 1
ATOM 760 O O . ME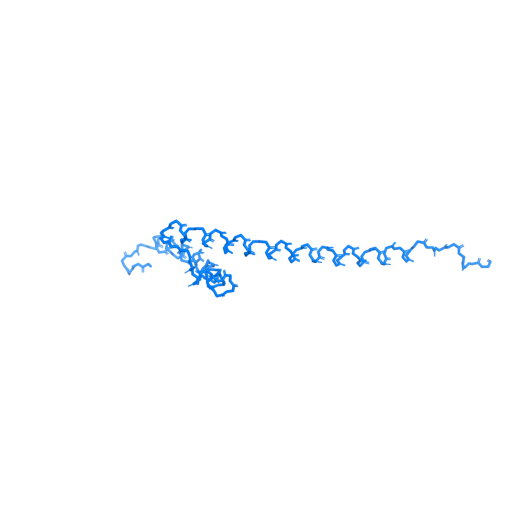T A 1 90 ? 40.598 -11.317 -39.987 1.00 59.03 90 MET A O 1
ATOM 764 N N . ILE A 1 91 ? 42.688 -11.720 -39.311 1.00 52.03 91 ILE A N 1
ATOM 765 C CA . ILE A 1 91 ? 43.340 -11.217 -40.529 1.00 52.03 91 ILE A CA 1
ATOM 766 C C . ILE A 1 91 ? 44.596 -12.068 -40.753 1.00 52.03 91 ILE A C 1
ATOM 768 O O . ILE A 1 91 ? 45.395 -12.240 -39.832 1.00 52.03 91 ILE A O 1
ATOM 772 N N . LEU A 1 92 ? 44.642 -12.661 -41.949 1.00 50.66 92 LEU A N 1
ATOM 773 C CA . LEU A 1 92 ? 45.772 -13.337 -42.589 1.00 50.66 92 LEU A CA 1
ATOM 774 C C . LEU A 1 92 ? 47.033 -12.465 -42.621 1.00 50.66 92 LEU A C 1
ATOM 776 O O . LEU A 1 92 ? 46.881 -11.242 -42.832 1.00 50.66 92 LEU A O 1
#

InterPro domains:
  IPR025668 Transposase DDE domain [PF13751] (11-62)

Radius of gyration: 25.38 Å; chains: 1; bounding box: 68×44×62 Å

pLDDT: mean 89.55, std 12.28, range [50.66, 96.88]

Secondary structure (DSSP, 8-state):
--TT--HHHHHHHHHHHHHHHTTHHHHHHHHHTS-TT---S-HHHHHHHHHHHHHHHHHHHHHHHHHHHHHHHHHHHHHHHHHTS--SS---